Protein AF-A0A938EPJ9-F1 (afdb_monomer_lite)

Radius of gyration: 10.41 Å; chains: 1; bounding box: 24×15×23 Å

Secondary structure (DSSP, 8-state):
-PPPPP---TTTTSHHHHHHHHHHHTTTTT-TT--

pLDDT: mean 94.86, std 5.82, range [70.25, 98.5]

Sequence (35 aa):
MASPVRVVVTGAAGQIGYALLFRIASGQLLGPDTP

Structure (mmCIF, N/CA/C/O backbone):
data_AF-A0A938EPJ9-F1
#
_entry.id   AF-A0A938EPJ9-F1
#
loop_
_atom_site.group_PDB
_atom_site.id
_atom_site.type_symbol
_atom_site.label_atom_id
_atom_site.label_alt_id
_atom_site.label_comp_id
_atom_site.label_asym_id
_atom_site.label_entity_id
_atom_site.label_seq_id
_atom_site.pdbx_PDB_ins_code
_atom_site.Cartn_x
_atom_site.Cartn_y
_atom_site.Cartn_z
_atom_site.occupancy
_atom_site.B_iso_or_equiv
_atom_site.auth_seq_id
_atom_site.auth_comp_id
_atom_site.auth_asym_id
_atom_site.auth_atom_id
_atom_site.pdbx_PDB_model_num
ATOM 1 N N . MET A 1 1 ? -16.620 2.271 12.798 1.00 70.25 1 MET A N 1
ATOM 2 C CA . MET A 1 1 ? -15.635 2.143 11.704 1.00 70.25 1 MET A CA 1
ATOM 3 C C . MET A 1 1 ? -14.433 2.987 12.071 1.00 70.25 1 MET A C 1
ATOM 5 O O . MET A 1 1 ? -14.635 4.140 12.437 1.00 70.25 1 MET A O 1
ATOM 9 N N . ALA A 1 2 ? -13.231 2.411 12.062 1.00 83.62 2 ALA A N 1
ATOM 10 C CA . ALA A 1 2 ? -12.010 3.184 12.268 1.00 83.62 2 ALA A CA 1
ATOM 11 C C . ALA A 1 2 ? -11.844 4.214 11.138 1.00 83.62 2 ALA A C 1
ATOM 13 O O . ALA A 1 2 ? -12.317 4.001 10.019 1.00 83.62 2 ALA A O 1
ATOM 14 N N . SER A 1 3 ? -11.217 5.351 11.439 1.00 91.31 3 SER A N 1
ATOM 15 C CA . SER A 1 3 ? -10.904 6.361 10.428 1.00 91.31 3 SE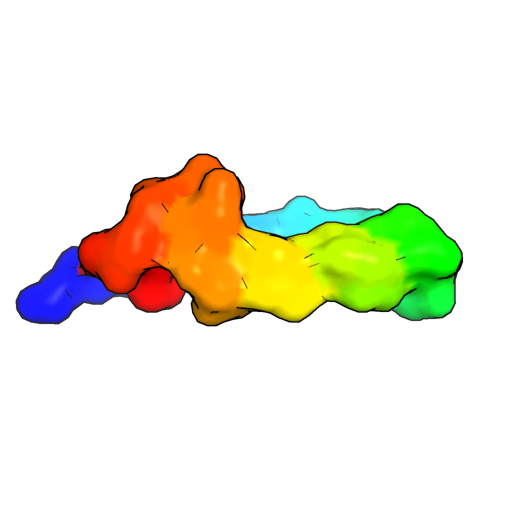R A CA 1
ATOM 16 C C . SER A 1 3 ? -9.840 5.824 9.460 1.00 91.31 3 SER A C 1
ATOM 18 O O . SER A 1 3 ? -8.832 5.313 9.954 1.00 91.31 3 SER A O 1
ATOM 20 N N . PRO A 1 4 ? -10.003 5.982 8.133 1.00 94.69 4 PRO A N 1
ATOM 21 C CA . PRO A 1 4 ? -9.021 5.500 7.166 1.00 94.69 4 PRO A CA 1
ATOM 22 C C . PRO A 1 4 ? -7.638 6.118 7.357 1.00 94.69 4 PRO A C 1
ATOM 24 O O . PRO A 1 4 ? -7.517 7.315 7.656 1.00 94.69 4 PRO A O 1
ATOM 27 N N . VAL A 1 5 ? -6.595 5.323 7.121 1.00 96.44 5 VAL A N 1
ATOM 28 C CA . VAL A 1 5 ? -5.201 5.781 7.216 1.00 96.44 5 VAL A CA 1
ATOM 29 C C . VAL A 1 5 ? -4.664 6.112 5.827 1.00 96.44 5 VAL A C 1
ATOM 31 O O . VAL A 1 5 ? -4.690 5.299 4.909 1.00 96.44 5 VAL A O 1
ATOM 34 N N . ARG A 1 6 ? -4.127 7.324 5.657 1.00 96.44 6 ARG A N 1
ATOM 35 C CA . ARG A 1 6 ? -3.498 7.729 4.392 1.00 96.44 6 ARG A CA 1
ATOM 36 C C . ARG A 1 6 ? -2.049 7.265 4.370 1.00 96.44 6 ARG A C 1
ATOM 38 O O . ARG A 1 6 ? -1.240 7.741 5.163 1.00 96.44 6 ARG A O 1
ATOM 45 N N . VAL A 1 7 ? -1.720 6.384 3.432 1.00 96.50 7 VAL A N 1
ATOM 46 C CA . VAL A 1 7 ? -0.360 5.870 3.234 1.00 96.50 7 VAL A CA 1
ATOM 47 C C . VAL A 1 7 ? 0.204 6.417 1.927 1.00 96.50 7 VAL A C 1
ATOM 49 O O . VAL A 1 7 ? -0.410 6.281 0.871 1.00 96.50 7 VAL A O 1
ATOM 52 N N . VAL A 1 8 ? 1.386 7.033 1.991 1.00 97.94 8 VAL A N 1
ATOM 53 C CA . VAL A 1 8 ? 2.114 7.487 0.800 1.00 97.94 8 VAL A CA 1
ATOM 54 C C . VAL A 1 8 ? 3.042 6.373 0.333 1.00 97.94 8 VAL A C 1
ATOM 56 O O . VAL A 1 8 ? 3.886 5.907 1.093 1.00 97.94 8 VAL A O 1
ATOM 59 N N . VAL A 1 9 ? 2.910 5.981 -0.935 1.00 97.50 9 VAL A N 1
ATOM 60 C CA . VAL A 1 9 ? 3.800 5.015 -1.589 1.00 97.50 9 VAL A CA 1
ATOM 61 C C . VAL A 1 9 ? 4.464 5.695 -2.782 1.00 97.50 9 VAL A C 1
ATOM 63 O O . VAL A 1 9 ? 3.800 6.058 -3.752 1.00 97.50 9 VAL A O 1
A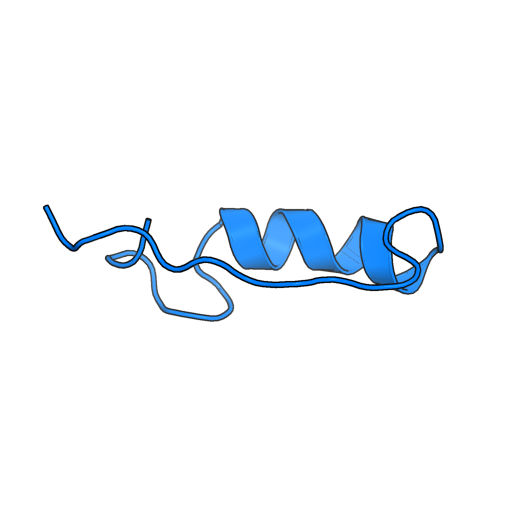TOM 66 N N . THR A 1 10 ? 5.781 5.883 -2.717 1.00 98.19 10 THR A N 1
ATOM 67 C CA . THR A 1 10 ? 6.574 6.388 -3.846 1.00 98.19 10 THR A CA 1
ATOM 68 C C . THR A 1 10 ? 6.994 5.232 -4.754 1.00 98.19 10 THR A C 1
ATOM 70 O O . THR A 1 10 ? 7.060 4.082 -4.323 1.00 98.19 10 THR A O 1
ATOM 73 N N . GLY A 1 11 ? 7.222 5.509 -6.043 1.00 97.94 11 GLY A N 1
ATOM 74 C CA . GLY A 1 11 ? 7.581 4.459 -7.007 1.00 97.94 11 GLY A CA 1
ATOM 75 C C . GLY A 1 11 ? 6.527 3.348 -7.132 1.00 97.94 11 GLY A C 1
ATOM 76 O O . GLY A 1 11 ? 6.875 2.210 -7.433 1.00 97.94 11 GLY A O 1
ATOM 77 N N . ALA A 1 12 ? 5.247 3.660 -6.896 1.00 97.81 12 ALA A N 1
ATOM 78 C CA . ALA A 1 12 ? 4.161 2.682 -6.790 1.00 97.81 12 ALA A CA 1
ATOM 79 C C . ALA A 1 12 ? 3.944 1.827 -8.057 1.00 97.81 12 ALA A C 1
ATOM 81 O O . ALA A 1 12 ? 3.453 0.707 -7.963 1.00 97.81 12 ALA A O 1
ATOM 82 N N . ALA A 1 13 ? 4.348 2.328 -9.228 1.00 98.06 13 ALA A N 1
ATOM 83 C CA . ALA A 1 13 ? 4.301 1.589 -10.491 1.00 98.06 13 ALA A CA 1
ATOM 84 C C . ALA A 1 13 ? 5.473 0.598 -10.677 1.00 98.06 13 ALA A C 1
ATOM 86 O O . ALA A 1 13 ? 5.474 -0.178 -11.630 1.00 98.06 13 ALA A O 1
ATOM 87 N N . GLY A 1 14 ? 6.486 0.625 -9.803 1.00 98.44 14 GLY A N 1
ATOM 88 C CA . GLY A 1 14 ? 7.594 -0.329 -9.819 1.00 98.44 14 GLY A CA 1
ATOM 89 C C . GLY A 1 14 ? 7.201 -1.699 -9.257 1.00 98.44 14 GLY A C 1
ATOM 90 O O . GLY A 1 14 ? 6.177 -1.847 -8.594 1.00 98.44 14 GLY A O 1
ATOM 91 N N . GLN A 1 15 ? 8.061 -2.701 -9.464 1.00 98.50 15 GLN A N 1
ATOM 92 C CA . GLN A 1 15 ? 7.819 -4.096 -9.052 1.00 98.50 15 GLN A CA 1
ATOM 93 C C . GLN A 1 15 ? 7.473 -4.238 -7.559 1.00 98.50 15 GLN A C 1
ATOM 95 O O . GLN A 1 15 ? 6.540 -4.949 -7.193 1.00 98.50 15 GLN A O 1
ATOM 100 N N . ILE A 1 16 ? 8.188 -3.512 -6.692 1.00 97.94 16 ILE A N 1
ATOM 101 C CA . ILE A 1 16 ? 7.936 -3.519 -5.244 1.00 97.94 16 ILE A CA 1
ATOM 102 C C . ILE A 1 16 ? 6.573 -2.895 -4.933 1.00 97.94 16 ILE A C 1
ATOM 104 O O . ILE A 1 16 ? 5.809 -3.462 -4.158 1.00 97.94 16 ILE A O 1
ATOM 108 N N . GLY A 1 17 ? 6.255 -1.755 -5.553 1.00 98.06 17 GLY A N 1
ATOM 109 C CA . GLY A 1 17 ? 4.978 -1.070 -5.366 1.00 98.06 17 GLY A CA 1
ATOM 110 C C . GLY A 1 17 ? 3.801 -1.959 -5.756 1.00 98.06 17 GLY A C 1
ATOM 111 O O . GLY A 1 17 ? 2.895 -2.161 -4.951 1.00 98.06 17 GLY A O 1
ATOM 112 N N . TYR A 1 18 ? 3.867 -2.584 -6.932 1.00 98.06 18 TYR A N 1
ATOM 113 C CA . TYR A 1 18 ? 2.820 -3.486 -7.407 1.00 98.06 18 TYR A CA 1
ATOM 114 C C . TYR A 1 18 ? 2.589 -4.670 -6.457 1.00 98.06 18 TYR A C 1
ATOM 116 O O . TYR A 1 18 ? 1.449 -4.974 -6.116 1.00 98.06 18 TYR A O 1
ATOM 124 N N . ALA A 1 19 ? 3.659 -5.298 -5.961 1.00 98.06 19 ALA A N 1
ATOM 125 C CA . ALA A 1 19 ? 3.547 -6.391 -4.994 1.00 98.06 19 ALA A CA 1
ATOM 126 C C . ALA A 1 19 ? 3.052 -5.932 -3.605 1.00 98.06 19 ALA A C 1
ATOM 128 O O . ALA A 1 19 ? 2.429 -6.709 -2.878 1.00 98.06 19 ALA A O 1
ATOM 129 N N . LEU A 1 20 ? 3.335 -4.686 -3.216 1.00 98.12 20 LEU A N 1
ATOM 130 C CA . LEU A 1 20 ? 3.034 -4.141 -1.892 1.00 98.12 20 LEU A CA 1
ATOM 131 C C . LEU A 1 20 ? 1.592 -3.631 -1.763 1.00 98.12 20 LEU A C 1
ATOM 133 O O . LEU A 1 20 ? 0.957 -3.875 -0.737 1.00 98.12 20 LEU A O 1
ATOM 137 N N . LEU A 1 21 ? 1.063 -2.933 -2.773 1.00 97.81 21 LEU A N 1
ATOM 138 C CA . LEU A 1 21 ? -0.213 -2.208 -2.670 1.00 97.81 21 LEU A CA 1
ATOM 139 C C . LEU A 1 21 ? -1.389 -3.110 -2.268 1.00 97.81 21 LEU A C 1
ATOM 141 O O . LEU A 1 21 ? -2.182 -2.741 -1.402 1.00 97.81 21 LEU A O 1
ATOM 145 N N . PHE A 1 22 ? -1.469 -4.321 -2.819 1.00 96.88 22 PHE A N 1
ATOM 146 C CA . PHE A 1 22 ? -2.535 -5.273 -2.484 1.00 96.88 22 PHE A CA 1
ATOM 147 C C . PHE A 1 22 ? -2.422 -5.821 -1.054 1.00 96.88 22 PHE A C 1
ATOM 149 O O . PHE A 1 22 ? -3.424 -6.169 -0.429 1.00 96.88 22 PHE A O 1
ATOM 156 N N . ARG A 1 23 ? -1.208 -5.868 -0.498 1.00 96.94 23 ARG A N 1
ATOM 157 C CA . ARG A 1 23 ? -0.968 -6.281 0.894 1.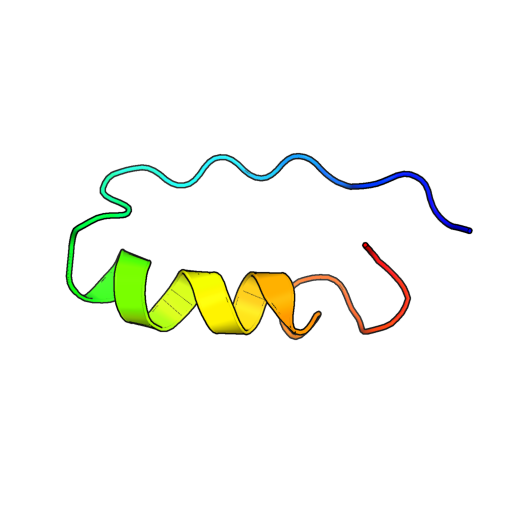00 96.94 23 ARG A CA 1
ATOM 158 C C . ARG A 1 23 ? -1.373 -5.181 1.873 1.00 96.94 23 ARG A C 1
ATOM 160 O O . ARG A 1 23 ? -1.953 -5.471 2.914 1.00 96.94 23 ARG A O 1
ATOM 167 N N . ILE A 1 24 ? -1.135 -3.919 1.513 1.00 96.75 24 ILE A N 1
ATOM 168 C CA . ILE A 1 24 ? -1.639 -2.766 2.273 1.00 96.75 24 ILE A CA 1
ATOM 169 C C . ILE A 1 24 ? -3.171 -2.779 2.272 1.00 96.75 24 ILE A C 1
ATOM 171 O O . ILE A 1 24 ? -3.773 -2.778 3.340 1.00 96.75 24 ILE A O 1
ATOM 175 N N . ALA A 1 25 ? -3.790 -2.878 1.092 1.00 95.25 25 ALA A N 1
ATOM 176 C CA . ALA A 1 25 ? -5.247 -2.847 0.943 1.00 95.25 25 ALA A CA 1
ATOM 177 C C . ALA A 1 25 ? -5.974 -4.036 1.605 1.00 95.25 25 ALA A C 1
ATOM 179 O O . ALA A 1 25 ? -7.141 -3.918 1.955 1.00 95.25 25 ALA A O 1
ATOM 180 N N . SER A 1 26 ? -5.302 -5.177 1.791 1.00 96.00 26 SER A N 1
ATOM 181 C 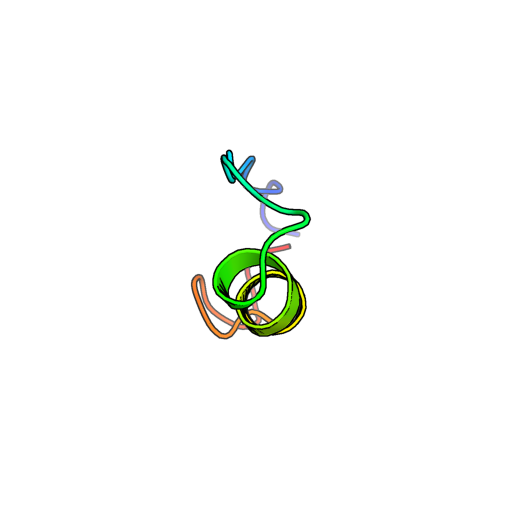CA . SER A 1 26 ? -5.855 -6.340 2.507 1.00 96.00 26 SER A CA 1
ATOM 182 C C . SER A 1 26 ? -5.674 -6.278 4.028 1.00 96.00 26 SER A C 1
ATOM 184 O O . SER A 1 26 ? -6.009 -7.238 4.720 1.00 96.00 26 SER A O 1
ATOM 186 N N . GLY A 1 27 ? -5.124 -5.185 4.565 1.00 95.62 27 GLY A N 1
ATOM 187 C CA . GLY A 1 27 ? -4.914 -5.017 6.003 1.00 95.62 27 GLY A CA 1
ATOM 188 C C . GLY A 1 27 ? -3.694 -5.763 6.549 1.00 95.62 27 GLY A C 1
ATOM 189 O O . GLY A 1 27 ? -3.486 -5.790 7.758 1.00 95.62 27 GLY A O 1
ATOM 190 N N . GLN A 1 28 ? -2.827 -6.338 5.706 1.00 96.94 28 GL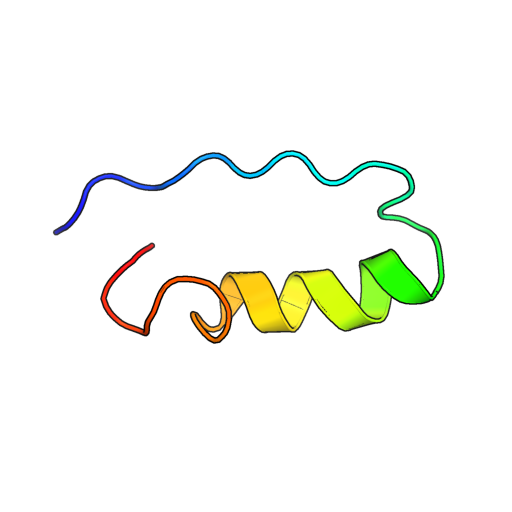N A N 1
ATOM 191 C CA . GLN A 1 28 ? -1.622 -7.032 6.194 1.00 96.94 28 GLN A CA 1
ATOM 192 C C . GLN A 1 28 ? -0.584 -6.082 6.810 1.00 96.94 28 GLN A C 1
ATOM 194 O O . GLN A 1 28 ? 0.299 -6.538 7.532 1.00 96.94 28 GLN A O 1
ATOM 199 N N . LEU A 1 29 ? -0.670 -4.779 6.521 1.00 96.19 29 LEU A N 1
ATOM 200 C CA . LEU A 1 29 ? 0.218 -3.762 7.091 1.00 96.19 29 LEU A CA 1
ATOM 201 C C . LEU A 1 29 ? -0.296 -3.215 8.433 1.00 96.19 29 LEU A C 1
ATOM 203 O O . LEU A 1 29 ? 0.480 -3.084 9.373 1.00 96.19 29 LEU A O 1
ATOM 207 N N . LEU A 1 30 ? -1.583 -2.854 8.499 1.00 95.88 30 LEU A N 1
ATOM 208 C CA . LEU A 1 30 ? -2.179 -2.091 9.609 1.00 95.88 30 LEU A CA 1
ATOM 209 C C . LEU A 1 30 ? -3.253 -2.871 10.389 1.00 95.88 30 LEU A C 1
ATOM 211 O O . LEU A 1 30 ? -3.875 -2.322 11.297 1.00 95.88 30 LEU A O 1
ATOM 215 N N . GLY A 1 31 ? 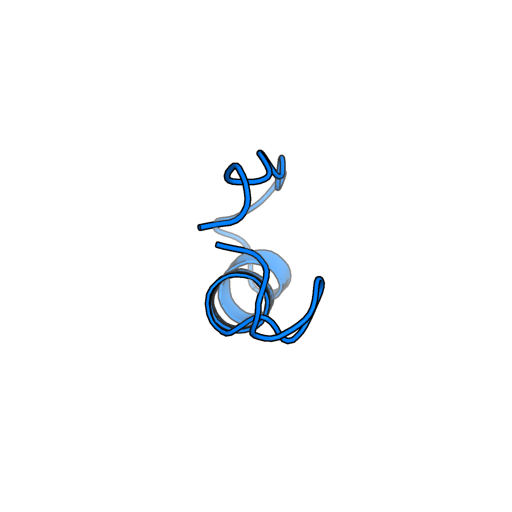-3.466 -4.141 10.048 1.00 94.81 31 GLY A N 1
ATOM 216 C CA . GLY A 1 31 ? -4.499 -4.999 10.618 1.00 94.81 31 GLY A CA 1
ATOM 217 C C . GLY A 1 31 ? -5.814 -4.976 9.825 1.00 94.81 31 GLY A C 1
ATOM 218 O O . GLY A 1 31 ? -6.069 -4.039 9.067 1.00 94.81 31 GLY A O 1
ATOM 219 N N . PRO A 1 32 ? -6.662 -6.005 10.002 1.00 94.06 32 PRO A N 1
ATOM 220 C CA . PRO A 1 32 ? -7.922 -6.153 9.266 1.00 94.06 32 PRO A CA 1
ATOM 221 C C . PRO A 1 32 ? -8.983 -5.105 9.639 1.00 94.06 32 PRO A C 1
ATOM 223 O O . PRO A 1 32 ? -9.914 -4.883 8.871 1.00 94.06 32 PRO A O 1
ATOM 226 N N . ASP A 1 33 ? -8.843 -4.453 10.796 1.00 93.12 33 ASP A N 1
ATOM 227 C CA . ASP A 1 33 ? -9.795 -3.454 11.296 1.00 93.12 33 ASP A CA 1
ATOM 228 C C . ASP A 1 33 ? -9.487 -2.023 10.815 1.00 93.12 33 ASP A C 1
ATOM 230 O O . ASP A 1 33 ? -10.258 -1.098 11.096 1.00 93.12 33 ASP A O 1
ATOM 234 N N . THR A 1 34 ? -8.368 -1.830 10.104 1.00 91.19 34 THR A N 1
ATOM 235 C CA . THR A 1 34 ? -7.920 -0.526 9.599 1.00 91.19 34 THR A CA 1
ATOM 236 C C . THR A 1 34 ? -8.235 -0.397 8.103 1.00 91.19 34 THR A C 1
ATOM 238 O O . THR A 1 34 ? -7.576 -1.067 7.304 1.00 91.19 34 THR A O 1
ATOM 241 N N . PRO A 1 35 ? -9.218 0.443 7.715 1.00 78.88 35 PRO A N 1
ATOM 242 C CA . PRO A 1 35 ? -9.556 0.700 6.317 1.00 78.88 35 PRO A CA 1
ATOM 243 C C . PRO A 1 35 ? -8.596 1.671 5.612 1.00 78.88 35 PRO A C 1
ATOM 245 O O . PRO A 1 35 ? -7.931 2.494 6.292 1.00 78.88 35 PRO A O 1
#

Foldseek 3Di:
DDDADDDDDPPLVDPCNVVVVVCVVCQVVPHNVHD